Protein AF-A0A258E0E1-F1 (afdb_monomer)

Nearest PDB structures (foldseek):
  4q5k-assembly1_A  TM=9.655E-01  e=9.744E-19  Bacteroides uniformis ATCC 8492
  4q68-assembly1_A  TM=9.702E-01  e=2.714E-18  Bacteroides uniformis ATCC 8492
  2p1g-assembly2_B  TM=9.657E-01  e=3.506E-18  Bacteroides fragilis YCH46
  4h4j-assembly1_A  TM=9.663E-01  e=7.091E-18  Bacteroides uniformis ATCC 8492
  2p1g-assembly1_A  TM=9.600E-01  e=1.041E-17  Bacteroides fragilis YCH46

Solvent-accessible surface area (backbone atoms only — not comparable to full-atom values): 9225 Å² total; per-residue (Å²): 113,70,68,58,35,47,67,47,18,54,96,34,42,88,77,52,80,66,28,42,49,76,55,54,67,54,32,51,54,52,33,29,77,70,57,56,28,38,76,42,23,54,83,66,67,24,43,86,38,95,49,47,40,45,49,63,69,77,41,32,90,81,36,83,73,38,74,43,64,68,43,35,56,50,41,50,52,52,30,56,57,47,47,72,50,89,45,42,26,32,45,42,90,50,37,68,85,39,42,90,74,61,49,66,66,24,37,36,38,30,26,38,66,52,83,34,46,55,58,79,50,62,34,25,31,36,70,55,97,94,37,45,17,36,35,27,76,34,83,89,78,72,43,79,45,65,48,92,48,41,42,44,58,54,38,67,76,36,89,54,42,44,23,34,34,40,32,38,74,108

Sequence (170 aa):
MEQIGNVRYRHGKNEGYPSRLHYFSDWLSQNDAKGILKDITQEIGGVAYPNAPTFMTENPQFYPQLSDPKNVEELKKVEAELAKKSFHYIPRDKIQSLESKIQSGDMIAITTSIKNLDMVHVGFAFERNGRIHLMHASSKNKEVEISSMPLSDYLAANKSQSGIMVGRWK

Radius of gyration: 16.11 Å; Cα contacts (8 Å, |Δi|>4): 305; chains: 1; bounding box: 36×32×44 Å

Foldseek 3Di:
DQVVLQQQAQVSDPPDDLRGPPAVLSSQVRCCVVQQKNFCFVVLPFDWDQDQADVCLVCVVVPPSVVPVVSSVSVVVVSVVRNPDIDTFQFLVCCFVRQVVFDFFKKKFFAFPPPRGGGDAIATWDDDPNATWGQGQDPVVRGGDTDPDGPSVVQVVDNGGGGITIIGGD

pLDDT: mean 96.28, std 4.68, range [55.09, 98.75]

Structure (mmCIF, N/CA/C/O backbone):
data_AF-A0A258E0E1-F1
#
_entry.id   AF-A0A258E0E1-F1
#
loop_
_atom_site.group_PDB
_atom_site.id
_atom_site.type_symbol
_atom_site.label_atom_id
_atom_site.label_alt_id
_atom_site.label_comp_id
_atom_site.label_asym_id
_atom_site.label_entity_id
_atom_site.label_seq_id
_atom_site.pdbx_PDB_ins_code
_atom_site.Cartn_x
_atom_site.Cartn_y
_atom_site.Cartn_z
_atom_site.occupancy
_atom_site.B_iso_or_equiv
_atom_site.auth_seq_id
_atom_site.auth_comp_id
_atom_site.auth_asym_id
_atom_site.auth_atom_id
_atom_site.pdbx_PDB_model_num
ATOM 1 N N . MET A 1 1 ? 18.607 -12.368 9.099 1.00 55.09 1 MET A N 1
ATOM 2 C CA . MET A 1 1 ? 18.939 -11.871 7.740 1.00 55.09 1 MET A CA 1
ATOM 3 C C . MET A 1 1 ? 18.030 -12.490 6.678 1.00 55.09 1 MET A C 1
ATOM 5 O O . MET A 1 1 ? 17.448 -11.737 5.910 1.00 55.09 1 MET A O 1
ATOM 9 N N . GLU A 1 2 ? 17.832 -13.813 6.672 1.00 63.47 2 GLU A N 1
ATOM 10 C CA . GLU A 1 2 ? 17.000 -14.527 5.680 1.00 63.47 2 GLU A CA 1
ATOM 11 C C . GLU A 1 2 ? 15.540 -14.034 5.604 1.00 63.47 2 GLU A C 1
ATOM 13 O O . GLU A 1 2 ? 15.028 -13.760 4.519 1.00 63.47 2 GLU A O 1
ATOM 18 N N . GLN A 1 3 ? 14.903 -13.776 6.753 1.00 81.75 3 GLN A N 1
ATOM 19 C CA . GLN A 1 3 ? 13.525 -13.266 6.801 1.00 81.75 3 GLN A CA 1
ATOM 20 C C . GLN A 1 3 ? 13.358 -11.874 6.164 1.00 81.75 3 GLN A C 1
ATOM 22 O O . GLN A 1 3 ? 12.346 -11.612 5.519 1.00 81.75 3 GLN A O 1
ATOM 27 N N . ILE A 1 4 ? 14.366 -10.996 6.270 1.00 88.69 4 ILE A N 1
ATOM 28 C CA . ILE A 1 4 ? 14.323 -9.651 5.668 1.00 88.69 4 ILE A CA 1
ATOM 29 C C . ILE A 1 4 ? 14.351 -9.748 4.140 1.00 88.69 4 ILE A C 1
ATOM 31 O O . ILE A 1 4 ? 13.636 -9.012 3.460 1.00 88.69 4 ILE A O 1
ATOM 35 N N . GLY A 1 5 ? 15.165 -10.660 3.600 1.00 92.69 5 GLY A N 1
ATOM 36 C CA . GLY A 1 5 ? 15.198 -10.937 2.167 1.00 92.69 5 GLY A CA 1
ATOM 37 C C . GLY A 1 5 ? 13.832 -11.404 1.667 1.00 92.69 5 GLY A C 1
ATOM 38 O O . GLY A 1 5 ? 13.299 -10.846 0.705 1.00 92.69 5 GLY A O 1
ATOM 39 N N . ASN A 1 6 ? 13.228 -12.345 2.399 1.00 93.44 6 ASN A N 1
ATOM 40 C CA . ASN A 1 6 ? 11.934 -12.918 2.050 1.00 93.44 6 ASN A CA 1
ATOM 41 C C . ASN A 1 6 ? 10.811 -11.872 1.983 1.00 93.44 6 ASN A C 1
ATOM 43 O O . ASN A 1 6 ? 10.002 -11.923 1.061 1.00 93.44 6 ASN A O 1
ATOM 47 N N . VAL A 1 7 ? 10.786 -10.885 2.885 1.00 95.56 7 VAL A N 1
ATOM 48 C CA . VAL A 1 7 ? 9.738 -9.848 2.861 1.00 95.56 7 VAL A CA 1
ATOM 49 C C . VAL A 1 7 ? 10.004 -8.724 1.865 1.00 95.56 7 VAL A C 1
ATOM 51 O O . VAL A 1 7 ? 9.061 -8.131 1.350 1.00 95.56 7 VAL A O 1
ATOM 54 N N . ARG A 1 8 ? 11.272 -8.391 1.590 1.00 96.88 8 ARG A N 1
ATOM 55 C CA . ARG A 1 8 ? 11.628 -7.221 0.763 1.00 96.88 8 ARG A CA 1
ATOM 56 C C . ARG A 1 8 ? 11.690 -7.497 -0.731 1.00 96.88 8 ARG A C 1
ATOM 58 O O . ARG A 1 8 ? 11.517 -6.559 -1.510 1.00 96.88 8 ARG A O 1
ATOM 65 N N . TYR A 1 9 ? 12.005 -8.725 -1.124 1.00 96.81 9 TYR A N 1
ATOM 66 C CA . TYR A 1 9 ? 12.281 -9.049 -2.518 1.00 96.81 9 TYR A CA 1
ATOM 67 C C . TYR 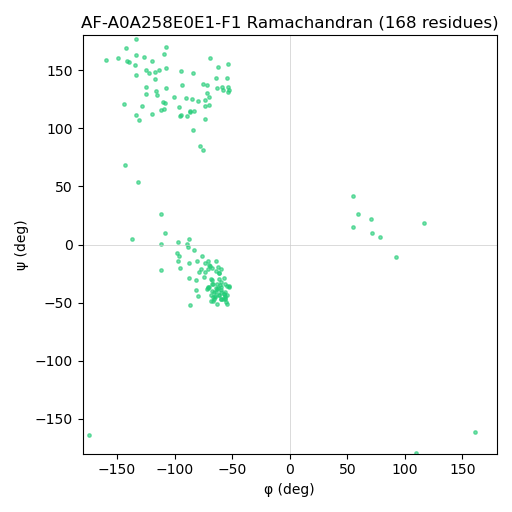A 1 9 ? 11.277 -10.050 -3.081 1.00 96.81 9 TYR A C 1
ATOM 69 O O . TYR A 1 9 ? 10.754 -10.935 -2.386 1.00 96.81 9 TYR A O 1
ATOM 77 N N . ARG A 1 10 ? 11.013 -9.924 -4.380 1.00 93.50 10 ARG A N 1
ATOM 78 C CA . ARG A 1 10 ? 10.269 -10.912 -5.150 1.00 93.50 10 ARG A CA 1
ATOM 79 C C . ARG A 1 10 ? 10.998 -12.252 -5.044 1.00 93.50 10 ARG A C 1
ATOM 81 O O . ARG A 1 10 ? 12.222 -12.306 -5.096 1.00 93.50 10 ARG A O 1
ATOM 88 N N . HIS A 1 11 ? 10.249 -13.317 -4.760 1.00 90.69 11 HIS A N 1
ATOM 89 C CA . HIS A 1 11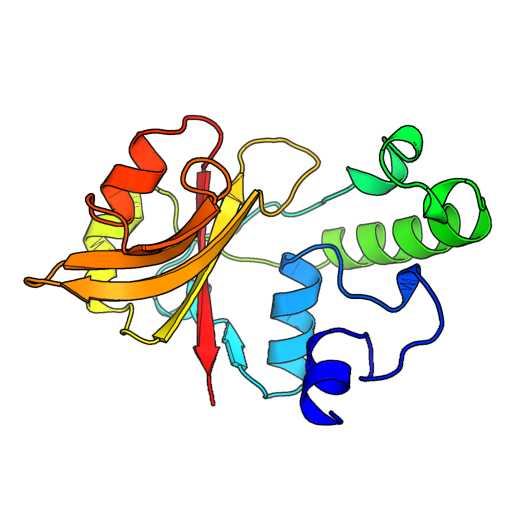 ? 10.798 -14.658 -4.494 1.00 90.69 11 HIS A CA 1
ATOM 90 C C . HIS A 1 11 ? 11.860 -14.729 -3.372 1.00 90.69 11 HIS A C 1
ATOM 92 O O . HIS A 1 11 ? 12.575 -15.720 -3.263 1.00 90.69 11 HIS A O 1
ATOM 98 N N . GLY A 1 12 ? 11.978 -13.685 -2.542 1.00 92.62 12 GLY A N 1
ATOM 99 C CA . GLY A 1 12 ? 12.953 -13.599 -1.456 1.00 92.62 12 GLY A CA 1
ATOM 100 C C . GLY A 1 12 ? 14.407 -13.402 -1.895 1.00 92.62 12 GLY A C 1
ATOM 101 O O . GLY A 1 12 ? 15.300 -13.482 -1.052 1.00 92.62 12 GLY A O 1
ATOM 102 N N . LYS A 1 13 ? 14.661 -13.124 -3.181 1.00 93.75 13 LYS A N 1
ATOM 103 C CA . LYS A 1 13 ? 16.010 -13.009 -3.750 1.00 93.75 13 LYS A CA 1
ATOM 104 C C . LYS A 1 13 ? 16.284 -11.603 -4.264 1.00 93.75 13 LYS A C 1
ATOM 106 O O . LYS A 1 13 ? 15.484 -11.031 -4.994 1.00 93.75 13 LYS A O 1
ATOM 111 N N . ASN A 1 14 ? 17.440 -11.056 -3.896 1.00 95.38 14 ASN A N 1
ATOM 112 C CA . ASN A 1 14 ? 17.907 -9.784 -4.434 1.00 95.38 14 ASN A CA 1
ATOM 113 C C . ASN A 1 14 ? 18.614 -10.017 -5.777 1.00 95.38 14 ASN A C 1
ATOM 115 O O . ASN A 1 14 ? 19.787 -10.379 -5.803 1.00 95.38 14 ASN A O 1
ATOM 119 N N . GLU A 1 15 ? 17.890 -9.796 -6.869 1.00 95.62 15 GLU A N 1
ATOM 120 C CA . GLU A 1 15 ? 18.345 -9.995 -8.255 1.00 95.62 15 GLU A CA 1
ATOM 121 C C . GLU A 1 15 ? 18.485 -8.655 -9.001 1.00 95.62 15 GLU A C 1
ATOM 123 O O . GLU A 1 15 ? 18.353 -8.573 -10.217 1.00 95.62 15 GLU A O 1
ATOM 128 N N . GLY A 1 16 ? 18.733 -7.572 -8.258 1.00 95.88 16 GLY A N 1
ATOM 129 C CA . GLY A 1 16 ? 18.842 -6.214 -8.793 1.00 95.88 16 GLY A CA 1
ATOM 130 C C . GLY A 1 16 ? 17.671 -5.320 -8.392 1.00 95.88 16 GLY A C 1
ATOM 131 O O . GLY A 1 16 ? 16.768 -5.726 -7.659 1.00 95.88 16 GLY A O 1
ATOM 132 N N . TYR A 1 17 ? 17.690 -4.065 -8.848 1.00 97.94 17 TYR A N 1
ATOM 133 C CA . TYR A 1 17 ? 16.744 -3.045 -8.387 1.00 97.94 17 TYR A CA 1
ATOM 134 C C . TYR A 1 17 ? 15.263 -3.430 -8.575 1.00 97.94 17 TYR A C 1
ATOM 136 O O . TYR A 1 17 ? 14.518 -3.289 -7.603 1.00 97.94 17 TYR A O 1
ATOM 144 N N . PRO A 1 18 ? 14.820 -3.983 -9.724 1.00 97.56 18 PRO A N 1
ATOM 145 C CA . PRO A 1 18 ? 13.416 -4.358 -9.934 1.00 97.56 18 PRO A CA 1
ATOM 146 C C . PRO A 1 18 ? 12.957 -5.574 -9.113 1.00 97.56 18 PRO A C 1
ATOM 148 O O . PRO A 1 18 ? 11.757 -5.802 -8.974 1.00 97.56 18 PRO A O 1
ATOM 151 N N . SER A 1 19 ? 13.888 -6.350 -8.536 1.00 97.31 19 SER A N 1
ATOM 152 C CA . SER A 1 19 ? 13.541 -7.479 -7.658 1.00 97.31 19 SER A CA 1
ATOM 153 C C . SER A 1 19 ? 12.982 -7.021 -6.308 1.00 97.31 19 SER A C 1
ATOM 155 O O . SER A 1 19 ? 12.295 -7.785 -5.631 1.00 97.31 19 SER A O 1
ATOM 157 N N . ARG A 1 20 ? 13.257 -5.776 -5.889 1.00 98.25 20 ARG A N 1
ATOM 158 C CA . ARG A 1 20 ? 12.692 -5.208 -4.660 1.00 98.25 20 ARG A CA 1
ATOM 159 C C . ARG A 1 20 ? 11.226 -4.836 -4.886 1.00 98.25 20 ARG A C 1
ATOM 161 O O . ARG A 1 20 ? 10.869 -4.250 -5.902 1.00 98.25 20 ARG A O 1
ATOM 168 N N . LEU A 1 21 ? 10.389 -5.131 -3.900 1.00 97.94 21 LEU A N 1
ATOM 169 C CA . LEU A 1 21 ? 8.965 -4.801 -3.908 1.00 97.94 21 LEU A CA 1
ATOM 170 C C . LEU A 1 21 ? 8.781 -3.311 -3.567 1.00 97.94 21 LEU A C 1
ATOM 172 O O . LEU A 1 21 ? 8.643 -2.960 -2.398 1.00 97.94 21 LEU A O 1
ATOM 176 N N . HIS A 1 22 ? 8.888 -2.427 -4.568 1.00 98.19 22 HIS A N 1
ATOM 177 C CA . HIS A 1 22 ? 8.840 -0.966 -4.362 1.00 98.19 22 HIS A CA 1
ATOM 178 C C . HIS A 1 22 ? 7.421 -0.422 -4.201 1.00 98.19 22 HIS A C 1
ATOM 180 O O . HIS A 1 22 ? 7.186 0.387 -3.309 1.00 98.19 22 HIS A O 1
ATOM 186 N N . TYR A 1 23 ? 6.487 -0.872 -5.041 1.00 98.19 23 TYR A N 1
ATOM 187 C CA . TYR A 1 23 ? 5.068 -0.560 -4.890 1.00 98.19 23 TYR A CA 1
ATOM 188 C C . TYR A 1 23 ? 4.505 -1.362 -3.728 1.00 98.19 23 TYR A C 1
ATOM 190 O O . TYR A 1 23 ? 4.633 -2.589 -3.687 1.00 98.19 23 TYR A O 1
ATOM 198 N N . PHE A 1 24 ? 3.906 -0.682 -2.756 1.00 97.88 24 PHE A N 1
ATOM 199 C CA . PHE A 1 24 ? 3.527 -1.348 -1.516 1.00 97.88 24 PHE A CA 1
ATOM 200 C C . PHE A 1 24 ? 2.311 -2.266 -1.704 1.00 97.88 24 PHE A C 1
ATOM 202 O O . PHE A 1 24 ? 2.181 -3.258 -0.994 1.00 97.88 24 PHE A O 1
ATOM 209 N N . SER A 1 25 ? 1.477 -2.019 -2.717 1.00 97.31 25 SER A N 1
ATOM 210 C CA . SER A 1 25 ? 0.457 -2.977 -3.162 1.00 97.31 25 SER A CA 1
ATOM 211 C C . SER A 1 25 ? 1.065 -4.292 -3.675 1.00 97.31 25 SER A C 1
ATOM 213 O O . SER A 1 25 ? 0.543 -5.369 -3.376 1.00 97.31 25 SER A O 1
ATOM 215 N N . ASP A 1 26 ? 2.208 -4.246 -4.371 1.00 97.88 26 ASP A N 1
ATOM 216 C CA . ASP A 1 26 ? 2.963 -5.454 -4.732 1.00 97.88 26 ASP A CA 1
ATOM 217 C C . ASP A 1 26 ? 3.576 -6.103 -3.494 1.00 97.88 26 ASP A C 1
ATOM 219 O O . ASP A 1 26 ? 3.488 -7.316 -3.326 1.00 97.88 26 ASP A O 1
ATOM 223 N N . TRP A 1 27 ? 4.149 -5.298 -2.592 1.00 98.25 27 TRP A N 1
ATOM 224 C CA . TRP A 1 27 ? 4.689 -5.793 -1.329 1.00 98.25 27 TRP A CA 1
ATOM 225 C C . TRP A 1 27 ? 3.634 -6.566 -0.530 1.00 98.25 27 TRP A C 1
ATOM 227 O O . TRP A 1 27 ? 3.888 -7.701 -0.127 1.00 98.25 27 TRP A O 1
ATOM 237 N N . LEU A 1 28 ? 2.441 -5.997 -0.357 1.00 97.69 28 LEU A N 1
ATOM 238 C CA . LEU A 1 28 ? 1.340 -6.617 0.375 1.00 97.69 28 LEU A CA 1
ATOM 239 C C . LEU A 1 28 ? 0.882 -7.907 -0.318 1.00 97.69 28 LEU A C 1
ATOM 241 O O . LEU A 1 28 ? 0.877 -8.966 0.304 1.00 97.69 28 LEU A O 1
ATOM 245 N N . SER A 1 29 ? 0.606 -7.844 -1.627 1.00 96.94 29 SER A N 1
ATOM 246 C CA . SER A 1 29 ? 0.147 -8.993 -2.420 1.00 96.94 29 SER A CA 1
ATOM 247 C C . SER A 1 29 ? 1.148 -10.155 -2.421 1.00 96.94 29 SER A C 1
ATOM 249 O O . SER A 1 29 ? 0.756 -11.316 -2.315 1.00 96.94 29 SER A O 1
ATOM 251 N N . GLN A 1 30 ? 2.448 -9.871 -2.527 1.00 97.25 30 GLN A N 1
ATOM 252 C CA . GLN A 1 30 ? 3.488 -10.904 -2.533 1.00 97.25 30 GLN A CA 1
ATOM 253 C C . GLN A 1 30 ? 3.677 -11.529 -1.152 1.00 97.25 30 GLN A C 1
ATOM 255 O O . GLN A 1 30 ? 3.909 -12.732 -1.059 1.00 97.25 30 GLN A O 1
ATOM 260 N N . ASN A 1 31 ? 3.600 -10.738 -0.081 1.00 97.31 31 ASN A N 1
ATOM 261 C CA . ASN A 1 31 ? 3.733 -11.263 1.276 1.00 97.31 31 ASN A CA 1
ATOM 262 C C . ASN A 1 31 ? 2.483 -12.027 1.736 1.00 97.31 31 ASN A C 1
ATOM 264 O O . ASN A 1 31 ? 2.626 -12.985 2.498 1.00 97.31 31 ASN A O 1
ATOM 268 N N . ASP A 1 32 ? 1.302 -11.687 1.214 1.00 96.81 32 ASP A N 1
ATOM 269 C CA . ASP A 1 32 ? 0.092 -12.500 1.368 1.00 96.81 32 ASP A CA 1
ATOM 270 C C . ASP A 1 32 ? 0.217 -13.847 0.640 1.00 96.81 32 ASP A C 1
ATOM 272 O O . ASP A 1 32 ? 0.073 -14.910 1.247 1.00 96.81 32 ASP A O 1
ATOM 276 N N . ALA A 1 33 ? 0.642 -13.830 -0.629 1.00 95.50 33 ALA A N 1
ATOM 277 C CA . ALA A 1 33 ? 0.868 -15.050 -1.409 1.00 95.50 33 ALA A CA 1
ATOM 278 C C . ALA A 1 33 ? 1.930 -15.981 -0.791 1.00 95.50 33 ALA A C 1
ATOM 280 O O . ALA A 1 33 ? 1.825 -17.202 -0.892 1.00 95.50 33 ALA A O 1
ATOM 281 N N . LYS A 1 34 ? 2.945 -15.418 -0.122 1.00 94.88 34 LYS A N 1
ATOM 282 C CA . LYS A 1 34 ? 3.957 -16.175 0.638 1.00 94.88 34 LYS A CA 1
ATOM 283 C C . LYS A 1 34 ? 3.446 -16.695 1.986 1.00 94.88 34 LYS A C 1
ATOM 285 O O . LYS A 1 34 ? 4.152 -17.457 2.638 1.00 94.88 34 LYS A O 1
ATOM 290 N N . GLY A 1 35 ? 2.267 -16.265 2.432 1.00 95.31 35 GLY A N 1
ATOM 291 C CA . GLY A 1 35 ? 1.701 -16.615 3.731 1.00 95.31 35 GLY A CA 1
ATOM 292 C C . GLY A 1 35 ? 2.410 -15.975 4.926 1.00 95.31 35 GLY A C 1
ATOM 293 O O . GLY A 1 35 ? 2.303 -16.502 6.025 1.00 95.31 35 GLY A O 1
ATOM 294 N N . ILE A 1 36 ? 3.125 -14.866 4.730 1.00 95.62 36 ILE A N 1
ATOM 295 C CA . ILE A 1 36 ? 3.821 -14.143 5.810 1.00 95.62 36 ILE A CA 1
ATOM 296 C C . ILE A 1 36 ? 2.847 -13.232 6.564 1.00 95.62 36 ILE A C 1
ATOM 298 O O . ILE A 1 36 ? 2.898 -13.094 7.784 1.00 95.62 36 ILE A O 1
ATOM 302 N N . LEU A 1 37 ? 1.948 -12.606 5.817 1.00 96.31 37 LEU A N 1
ATOM 303 C CA . LEU A 1 37 ? 0.820 -11.847 6.333 1.00 96.31 37 LEU A CA 1
ATOM 304 C C . LEU A 1 37 ? -0.430 -12.256 5.557 1.00 96.31 37 LEU A C 1
ATOM 306 O O . LEU A 1 37 ? -0.356 -13.075 4.645 1.00 96.31 37 LEU A O 1
ATOM 310 N N . LYS A 1 38 ? -1.578 -11.714 5.934 1.00 98.25 38 LYS A N 1
ATOM 311 C CA . LYS A 1 38 ? -2.836 -11.818 5.205 1.00 98.25 38 LYS A CA 1
ATOM 312 C C . LYS A 1 38 ? -3.365 -10.416 4.941 1.00 98.25 38 LYS A C 1
ATOM 314 O O . LYS A 1 38 ? -3.452 -9.632 5.886 1.00 98.25 38 LYS A O 1
ATOM 319 N N . ASP A 1 39 ? -3.728 -10.103 3.702 1.00 98.31 39 ASP A N 1
ATOM 320 C CA . ASP A 1 39 ? -4.500 -8.892 3.419 1.00 98.31 39 ASP A CA 1
ATOM 321 C C . ASP A 1 39 ? -5.942 -9.112 3.902 1.00 98.31 39 ASP A C 1
ATOM 323 O O . ASP A 1 39 ? -6.693 -9.905 3.335 1.00 98.31 39 ASP A O 1
ATOM 327 N N . ILE A 1 40 ? -6.322 -8.444 4.992 1.00 98.50 40 ILE A N 1
ATOM 328 C CA . ILE A 1 40 ? -7.663 -8.564 5.582 1.00 98.50 40 ILE A CA 1
ATOM 329 C C . ILE A 1 40 ? -8.594 -7.439 5.130 1.00 98.50 40 ILE A C 1
ATOM 331 O O . ILE A 1 40 ? -9.734 -7.369 5.584 1.00 98.50 40 ILE A O 1
ATOM 335 N N . THR A 1 41 ? -8.129 -6.544 4.255 1.00 98.56 41 THR A N 1
ATOM 336 C CA . THR A 1 41 ? -8.817 -5.290 3.924 1.00 98.56 41 THR A CA 1
ATOM 337 C C . THR A 1 41 ? -10.235 -5.535 3.423 1.00 98.56 41 THR A C 1
ATOM 339 O O . THR A 1 41 ? -11.179 -4.894 3.885 1.00 98.56 41 THR A O 1
ATOM 342 N N . GLN A 1 42 ? -10.406 -6.501 2.517 1.00 98.25 42 GLN A N 1
ATOM 343 C CA . GLN A 1 42 ? -11.723 -6.890 2.013 1.00 98.25 42 GLN A CA 1
ATOM 344 C C . GLN A 1 42 ? -12.597 -7.491 3.124 1.00 98.25 42 GLN A C 1
ATOM 346 O O . GLN A 1 42 ? -13.757 -7.110 3.273 1.00 98.25 42 GLN A O 1
ATOM 351 N N . GLU A 1 43 ? -12.032 -8.384 3.939 1.00 98.25 43 GLU A N 1
ATOM 352 C CA . GLU A 1 43 ? -12.742 -9.114 5.001 1.00 98.25 43 GLU A CA 1
ATOM 353 C C . GLU A 1 43 ? -13.333 -8.175 6.053 1.00 98.25 43 GLU A C 1
ATOM 355 O O . GLU A 1 43 ? -14.424 -8.412 6.577 1.00 98.25 43 GLU A O 1
ATOM 360 N N . ILE A 1 44 ? -12.638 -7.075 6.345 1.00 98.19 44 ILE A N 1
ATOM 361 C CA . ILE A 1 44 ? -13.081 -6.122 7.362 1.00 98.19 44 ILE A CA 1
ATOM 362 C C . ILE A 1 44 ? -14.021 -5.037 6.818 1.00 98.19 44 ILE A C 1
ATOM 364 O O . ILE A 1 44 ? -14.581 -4.283 7.614 1.00 98.19 44 ILE A O 1
ATOM 368 N N . GLY A 1 45 ? -14.310 -5.020 5.513 1.00 98.06 45 GLY A N 1
ATOM 369 C CA . GLY A 1 45 ? -15.300 -4.124 4.897 1.00 98.06 45 GLY A CA 1
ATOM 370 C C . GLY A 1 45 ? -14.730 -3.125 3.888 1.00 98.06 45 GLY A C 1
ATOM 371 O O . GLY A 1 45 ? -15.377 -2.116 3.597 1.00 98.06 45 GLY A O 1
ATOM 372 N N . GLY A 1 46 ? -13.525 -3.379 3.375 1.00 98.31 46 GLY A N 1
ATOM 373 C CA . GLY A 1 46 ? -12.940 -2.619 2.278 1.00 98.31 46 GLY A CA 1
ATOM 374 C C . GLY A 1 46 ? -13.759 -2.722 0.990 1.00 98.31 46 GLY A C 1
ATOM 375 O O . GLY A 1 46 ? -14.460 -3.701 0.738 1.00 98.31 46 GLY A O 1
ATOM 376 N N . VAL A 1 47 ? -13.658 -1.690 0.159 1.00 98.50 47 VAL A N 1
ATOM 377 C CA . VAL A 1 47 ? -14.278 -1.610 -1.171 1.00 98.50 47 VAL A CA 1
ATOM 378 C C . VAL A 1 47 ? -13.203 -1.704 -2.248 1.00 98.50 47 VAL A C 1
ATOM 380 O O . VAL A 1 47 ? -12.025 -1.525 -1.950 1.00 98.50 47 VAL A O 1
ATOM 383 N N . ALA A 1 48 ? -13.595 -1.974 -3.493 1.00 97.94 48 ALA A N 1
ATOM 384 C CA . ALA A 1 48 ? -12.659 -2.051 -4.612 1.00 97.94 48 ALA A CA 1
ATOM 385 C C . ALA A 1 48 ? -11.780 -0.788 -4.711 1.00 97.94 48 ALA A C 1
ATOM 387 O O . ALA A 1 48 ? -12.278 0.338 -4.641 1.00 97.94 48 ALA A O 1
ATOM 388 N N . TYR A 1 49 ? -10.476 -0.992 -4.883 1.00 96.50 49 TYR A N 1
ATOM 389 C CA . TYR A 1 49 ? -9.479 0.056 -5.060 1.00 96.50 49 TYR A CA 1
ATOM 390 C C . TYR A 1 49 ? -8.933 0.004 -6.496 1.00 96.50 49 TYR A C 1
ATOM 392 O O . TYR A 1 49 ? -8.324 -1.005 -6.865 1.00 96.50 49 TYR A O 1
ATOM 400 N N . PRO A 1 50 ? -9.146 1.046 -7.324 1.00 92.06 50 PRO A N 1
ATOM 401 C CA . PRO A 1 50 ? -8.649 1.086 -8.697 1.00 92.06 50 PRO A CA 1
ATOM 402 C C . PRO A 1 50 ? -7.138 1.358 -8.705 1.00 92.06 50 PRO A C 1
ATOM 404 O O . PRO A 1 50 ? -6.692 2.491 -8.868 1.00 92.06 50 PRO A O 1
ATOM 407 N N . ASN A 1 51 ? -6.353 0.305 -8.487 1.00 94.69 51 ASN A N 1
ATOM 408 C CA . ASN A 1 51 ? -4.907 0.385 -8.340 1.00 94.69 51 ASN A CA 1
ATOM 409 C C . ASN A 1 51 ? -4.188 0.109 -9.665 1.00 94.69 51 ASN A C 1
ATOM 411 O O . ASN A 1 51 ? -4.166 -1.026 -10.135 1.00 94.69 51 ASN A O 1
ATOM 415 N N . ALA A 1 52 ? -3.564 1.131 -10.242 1.00 96.75 52 ALA A N 1
ATOM 416 C CA . ALA A 1 52 ? -2.730 1.005 -11.436 1.00 96.75 52 ALA A CA 1
ATOM 417 C C . ALA A 1 52 ? -1.524 1.956 -11.332 1.00 96.75 52 ALA A C 1
ATOM 419 O O . ALA A 1 52 ? -1.481 2.973 -12.026 1.00 96.75 52 ALA A O 1
ATOM 420 N N . PRO A 1 53 ? -0.583 1.696 -10.407 1.00 97.88 53 PRO A N 1
ATOM 421 C CA . PRO A 1 53 ? 0.520 2.611 -10.175 1.00 97.88 53 PRO A CA 1
ATOM 422 C C . PRO A 1 53 ? 1.519 2.574 -11.338 1.00 97.88 53 PRO A C 1
ATOM 424 O O . PRO A 1 53 ? 1.869 1.502 -11.825 1.00 97.88 53 PRO A O 1
ATOM 427 N N . THR A 1 54 ? 1.989 3.750 -11.752 1.00 98.38 54 THR A N 1
ATOM 428 C CA . THR A 1 54 ? 2.982 3.958 -12.827 1.00 98.38 54 THR A CA 1
ATOM 429 C C . THR A 1 54 ? 4.043 5.005 -12.456 1.00 98.38 54 THR A C 1
ATOM 431 O O . THR A 1 54 ? 4.892 5.371 -13.269 1.00 98.38 54 THR A O 1
ATOM 434 N N . PHE A 1 55 ? 4.014 5.517 -11.217 1.00 98.31 55 PHE A N 1
ATOM 435 C CA . PHE A 1 55 ? 4.801 6.675 -10.786 1.00 98.31 55 PHE A CA 1
ATOM 436 C C . PHE A 1 55 ? 6.305 6.536 -11.051 1.00 98.31 55 PHE A C 1
ATOM 438 O O . PHE A 1 55 ? 6.928 7.490 -11.512 1.00 98.31 55 PHE A O 1
ATOM 445 N N . MET A 1 56 ? 6.902 5.376 -10.769 1.00 98.38 56 MET A N 1
ATOM 446 C CA . MET A 1 56 ? 8.343 5.168 -10.919 1.00 98.38 56 MET A CA 1
ATOM 447 C C . MET A 1 56 ? 8.789 5.249 -12.379 1.00 98.38 56 MET A C 1
ATOM 449 O O . MET A 1 56 ? 9.776 5.924 -12.667 1.00 98.38 56 MET A O 1
ATOM 453 N N . THR A 1 57 ? 8.083 4.586 -13.300 1.00 98.25 57 THR A N 1
ATOM 454 C CA . THR A 1 57 ? 8.481 4.572 -14.718 1.00 98.25 57 THR A CA 1
ATOM 455 C C . THR A 1 57 ? 8.091 5.847 -15.460 1.00 98.25 57 THR A C 1
ATOM 457 O O . THR A 1 57 ? 8.748 6.193 -16.441 1.00 98.25 57 THR A O 1
ATOM 460 N N . GLU A 1 58 ? 7.084 6.579 -14.975 1.00 98.19 58 GLU A N 1
ATOM 461 C CA . GLU A 1 58 ? 6.749 7.929 -15.444 1.00 98.19 58 GLU A CA 1
ATOM 462 C C . GLU A 1 58 ? 7.696 9.004 -14.892 1.00 98.19 58 GLU A C 1
ATOM 464 O O . GLU A 1 58 ? 7.801 10.083 -15.473 1.00 98.19 58 GLU A O 1
ATOM 469 N N . ASN A 1 59 ? 8.397 8.725 -13.787 1.00 97.69 59 ASN A N 1
ATOM 470 C CA . ASN A 1 59 ? 9.292 9.676 -13.127 1.00 97.69 59 ASN A CA 1
ATOM 471 C C . ASN A 1 59 ? 10.680 9.083 -12.800 1.00 97.69 59 ASN A C 1
ATOM 473 O O . ASN A 1 59 ? 11.131 9.168 -11.649 1.00 97.69 59 ASN A O 1
ATOM 477 N N . PRO A 1 60 ? 11.405 8.507 -13.780 1.00 97.56 60 PRO A N 1
ATOM 478 C CA . PRO A 1 60 ? 12.680 7.833 -13.535 1.00 97.56 60 PRO A CA 1
ATOM 479 C C . PRO A 1 60 ? 13.755 8.766 -12.959 1.00 97.56 60 PRO A C 1
ATOM 481 O O . PRO A 1 60 ? 14.637 8.314 -12.233 1.00 97.56 60 PRO A O 1
ATOM 484 N N . GLN A 1 61 ? 13.656 10.078 -13.198 1.00 97.88 61 GLN A N 1
ATOM 485 C CA . GLN A 1 61 ? 14.579 11.090 -12.680 1.00 97.88 61 GLN A CA 1
ATOM 486 C C . GLN A 1 61 ? 14.647 11.151 -11.145 1.00 97.88 61 GLN A C 1
ATOM 488 O O . GLN A 1 61 ? 15.633 11.646 -10.604 1.00 97.88 61 GLN A O 1
ATOM 493 N N . PHE A 1 62 ? 13.627 10.659 -10.432 1.00 97.31 62 PHE A N 1
ATOM 494 C CA . PHE A 1 62 ? 13.632 10.620 -8.964 1.00 97.31 62 PHE A CA 1
ATOM 495 C C . PHE A 1 62 ? 14.368 9.402 -8.390 1.00 97.31 62 PHE A C 1
ATOM 497 O O . PHE A 1 62 ? 14.546 9.307 -7.175 1.00 97.31 62 PHE A O 1
ATOM 504 N N . TYR A 1 63 ? 14.820 8.479 -9.242 1.00 97.75 63 TYR A N 1
ATOM 505 C CA . TYR A 1 63 ? 15.382 7.199 -8.831 1.00 97.75 63 TYR A CA 1
ATOM 506 C C . TYR A 1 63 ? 16.716 6.956 -9.548 1.00 97.75 63 TYR A C 1
ATOM 508 O O . TYR A 1 63 ? 16.720 6.604 -10.726 1.00 97.75 63 TYR A O 1
ATOM 516 N N . PRO A 1 64 ? 17.868 7.064 -8.857 1.00 97.88 64 PRO A N 1
ATOM 517 C CA . PRO A 1 64 ? 19.180 6.886 -9.486 1.00 97.88 64 PRO A CA 1
ATOM 518 C C . PRO A 1 64 ? 19.323 5.572 -10.266 1.00 97.88 64 PRO A C 1
ATOM 520 O O . PRO A 1 64 ? 19.928 5.540 -11.334 1.00 97.88 64 PRO A O 1
ATOM 523 N N . GLN A 1 65 ? 18.724 4.486 -9.770 1.00 98.12 65 GLN A N 1
ATOM 524 C CA . GLN A 1 65 ? 18.762 3.166 -10.403 1.00 98.12 65 GLN A CA 1
ATOM 525 C C . GLN A 1 65 ? 17.942 3.083 -11.698 1.00 98.12 65 GLN A C 1
ATOM 527 O O . GLN A 1 65 ? 18.167 2.174 -12.491 1.00 98.12 65 GLN A O 1
ATOM 532 N N . LEU A 1 66 ? 17.019 4.018 -11.935 1.00 98.25 66 LEU A N 1
ATOM 533 C CA . LEU A 1 66 ? 16.230 4.098 -13.169 1.00 98.25 66 LEU A CA 1
ATOM 534 C C . LEU A 1 66 ? 16.915 4.911 -14.270 1.00 98.25 66 LEU A C 1
ATOM 536 O O . LEU A 1 66 ? 16.351 5.075 -15.347 1.00 98.25 66 LEU A O 1
ATOM 540 N N . SER A 1 67 ? 18.153 5.360 -14.034 1.00 97.31 67 SER A N 1
ATOM 541 C CA . SER A 1 67 ? 19.044 5.795 -15.115 1.00 97.31 67 SER A CA 1
ATOM 542 C C . SER A 1 67 ? 19.419 4.650 -16.064 1.00 97.31 67 SER A C 1
ATOM 544 O O . SER A 1 67 ? 19.754 4.913 -17.216 1.00 97.31 67 SER A O 1
ATOM 546 N N . ASP A 1 68 ? 19.326 3.392 -15.611 1.00 97.75 68 ASP A N 1
ATOM 547 C CA . ASP A 1 68 ? 19.418 2.205 -16.464 1.00 97.75 68 ASP A CA 1
ATOM 548 C C . ASP A 1 68 ? 18.050 1.906 -17.115 1.00 97.75 68 ASP A C 1
ATOM 550 O O . ASP A 1 68 ? 17.106 1.532 -16.402 1.00 97.75 68 ASP A O 1
ATOM 554 N N . PRO A 1 69 ? 17.924 2.004 -18.455 1.00 97.06 69 PRO A N 1
ATOM 555 C CA . PRO A 1 69 ? 16.674 1.729 -19.163 1.00 97.06 69 PRO A CA 1
ATOM 556 C C . PRO A 1 69 ? 16.115 0.324 -18.913 1.00 97.06 69 PRO A C 1
ATOM 558 O O . PRO A 1 69 ? 14.897 0.153 -18.900 1.00 97.06 69 PRO A O 1
ATOM 561 N N . LYS A 1 70 ? 16.969 -0.673 -18.638 1.00 97.94 70 LYS A N 1
ATOM 562 C CA . LYS A 1 70 ? 16.514 -2.040 -18.333 1.00 97.94 70 LYS A CA 1
ATOM 563 C C . LYS A 1 70 ? 15.680 -2.087 -17.057 1.00 97.94 70 LYS A C 1
ATOM 565 O O . LYS A 1 70 ? 14.674 -2.788 -17.001 1.00 97.94 70 LYS A O 1
ATOM 570 N N . ASN A 1 71 ? 16.050 -1.304 -16.040 1.00 98.44 71 ASN A N 1
ATOM 571 C CA . ASN A 1 71 ? 15.277 -1.238 -14.800 1.00 98.44 71 ASN A CA 1
ATOM 572 C C . ASN A 1 71 ? 13.905 -0.589 -15.026 1.00 98.44 71 ASN A C 1
ATOM 574 O O . ASN A 1 71 ? 12.930 -0.997 -14.396 1.00 98.44 71 ASN A O 1
ATOM 578 N N . VAL A 1 72 ? 13.817 0.384 -15.939 1.00 98.44 72 VAL A N 1
ATOM 579 C CA . VAL A 1 72 ? 12.541 0.998 -16.336 1.00 98.44 72 VAL A CA 1
ATOM 580 C C . VAL A 1 72 ? 11.656 -0.019 -17.057 1.00 98.44 72 VAL A C 1
ATOM 582 O O . VAL A 1 72 ? 10.475 -0.132 -16.739 1.00 98.44 72 VAL A O 1
ATOM 585 N N . GLU A 1 73 ? 12.209 -0.789 -17.995 1.00 98.38 73 GLU A N 1
ATOM 586 C CA . GLU A 1 73 ? 11.471 -1.832 -18.720 1.00 98.38 73 GLU A CA 1
ATOM 587 C C . GLU A 1 73 ? 10.931 -2.925 -17.789 1.00 98.38 73 GLU A C 1
ATOM 589 O O . GLU A 1 73 ? 9.768 -3.313 -17.906 1.00 98.38 73 GLU A O 1
ATOM 594 N N . GLU A 1 74 ? 11.736 -3.390 -16.831 1.00 98.38 74 GLU A N 1
ATOM 595 C CA . GLU A 1 74 ? 11.293 -4.380 -15.846 1.00 98.38 74 GLU A CA 1
ATOM 596 C C . GLU A 1 74 ? 10.211 -3.823 -14.911 1.00 98.38 74 GLU A C 1
ATOM 598 O O . GLU A 1 74 ? 9.218 -4.503 -14.645 1.00 98.38 74 GLU A O 1
ATOM 603 N N . LEU A 1 75 ? 10.331 -2.571 -14.454 1.00 98.38 75 LEU A N 1
ATOM 604 C CA . LEU A 1 75 ? 9.281 -1.957 -13.637 1.00 98.38 75 LEU A CA 1
ATOM 605 C C . LEU A 1 75 ? 7.981 -1.738 -14.411 1.00 98.38 75 LEU A C 1
ATOM 607 O O . LEU A 1 75 ? 6.920 -1.952 -13.834 1.00 98.38 75 LEU A O 1
ATOM 611 N N . LYS A 1 76 ? 8.026 -1.427 -15.713 1.00 98.50 76 LYS A N 1
ATOM 612 C CA . LYS A 1 76 ? 6.806 -1.341 -16.539 1.00 98.50 76 LYS A CA 1
ATOM 613 C C . LYS A 1 76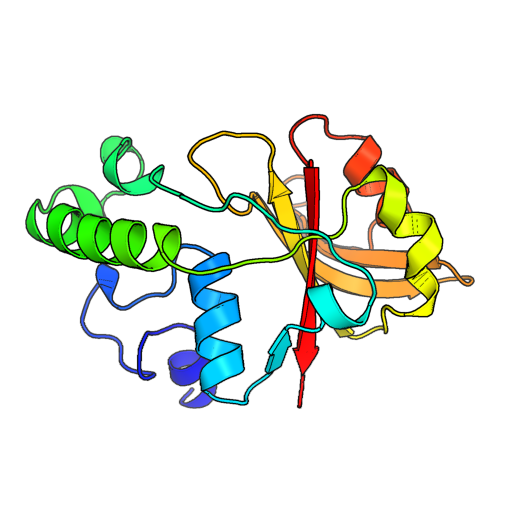 ? 6.041 -2.662 -16.569 1.00 98.50 76 LYS A C 1
ATOM 615 O O . LYS A 1 76 ? 4.812 -2.660 -16.556 1.00 98.50 76 LYS A O 1
ATOM 620 N N . LYS A 1 77 ? 6.748 -3.800 -16.581 1.00 98.31 77 LYS A N 1
ATOM 621 C CA . LYS A 1 77 ? 6.114 -5.125 -16.471 1.00 98.31 77 LYS A CA 1
ATOM 622 C C . LYS A 1 77 ? 5.443 -5.291 -15.109 1.00 98.31 77 LYS A C 1
ATOM 624 O O . LYS A 1 77 ? 4.303 -5.735 -15.052 1.00 98.31 77 LYS A O 1
ATOM 629 N N . VAL A 1 78 ? 6.117 -4.895 -14.026 1.00 97.94 78 VAL A N 1
ATOM 630 C CA . VAL A 1 78 ? 5.549 -4.942 -12.666 1.00 97.94 78 VAL A CA 1
ATOM 631 C C . VAL A 1 78 ? 4.283 -4.087 -12.564 1.00 97.94 78 VAL A C 1
ATOM 633 O O . VAL A 1 78 ? 3.267 -4.563 -12.066 1.00 97.94 78 VAL A O 1
ATOM 636 N N . GLU A 1 79 ? 4.316 -2.859 -13.071 1.00 98.50 79 GLU A N 1
ATOM 637 C CA . GLU A 1 79 ? 3.175 -1.934 -13.084 1.00 98.50 79 GLU A CA 1
ATOM 638 C C . GLU A 1 79 ? 1.996 -2.495 -13.891 1.00 98.50 79 GLU A C 1
ATOM 640 O O . GLU A 1 79 ? 0.856 -2.483 -13.423 1.00 98.50 79 GLU A O 1
ATOM 645 N N . ALA A 1 80 ? 2.268 -3.082 -15.062 1.00 98.19 80 ALA A N 1
ATOM 646 C CA . ALA A 1 80 ? 1.250 -3.729 -15.886 1.00 98.19 80 ALA A CA 1
ATOM 647 C C . ALA A 1 80 ? 0.615 -4.952 -15.201 1.00 98.19 80 ALA A C 1
ATOM 649 O O . ALA A 1 80 ? -0.587 -5.177 -15.342 1.00 98.19 80 ALA A O 1
ATOM 650 N N . GLU A 1 81 ? 1.391 -5.741 -14.451 1.00 96.94 81 GLU A N 1
ATOM 651 C CA . GLU A 1 81 ? 0.855 -6.858 -13.667 1.00 96.94 81 GLU A CA 1
ATOM 652 C C . GLU A 1 81 ? 0.036 -6.379 -12.463 1.00 96.94 81 GLU A C 1
ATOM 654 O O . GLU A 1 81 ? -0.996 -6.974 -12.150 1.00 96.94 81 GLU A O 1
ATOM 659 N N . LEU A 1 82 ? 0.436 -5.286 -11.806 1.00 97.00 82 LEU A N 1
ATOM 660 C CA . LEU A 1 82 ? -0.351 -4.686 -10.724 1.00 97.00 82 LEU A CA 1
ATOM 661 C C . LEU A 1 82 ? -1.697 -4.161 -11.217 1.00 97.00 82 LEU A C 1
ATOM 663 O O . LEU A 1 82 ? -2.705 -4.415 -10.563 1.00 97.00 82 LEU A O 1
ATOM 667 N N . ALA A 1 83 ? -1.732 -3.522 -12.388 1.00 96.62 83 ALA A N 1
ATOM 668 C CA . ALA A 1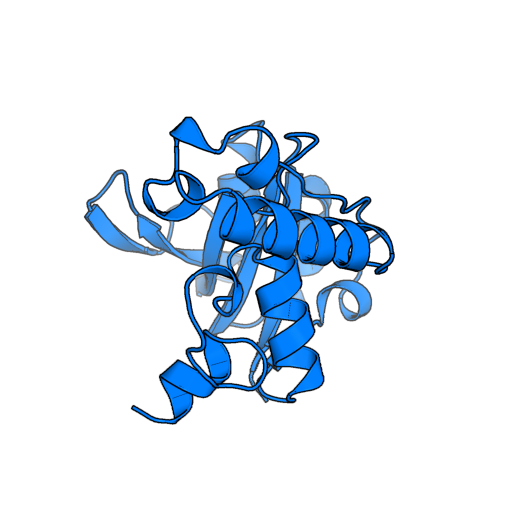 83 ? -2.960 -2.997 -12.983 1.00 96.62 83 ALA A CA 1
ATOM 669 C C . ALA A 1 83 ? -4.008 -4.081 -13.314 1.00 96.62 83 ALA A C 1
ATOM 67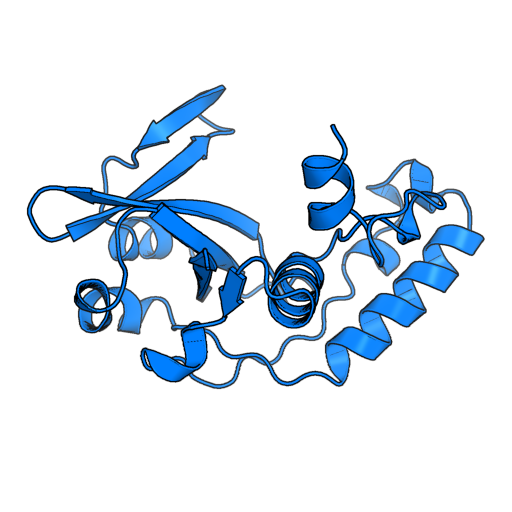1 O O . ALA A 1 83 ? -5.186 -3.772 -13.482 1.00 96.62 83 ALA A O 1
ATOM 672 N N . LYS A 1 84 ? -3.601 -5.356 -13.409 1.00 96.62 84 LYS A N 1
ATOM 673 C CA . LYS A 1 84 ? -4.505 -6.499 -13.637 1.00 96.62 84 LYS A CA 1
ATOM 674 C C . LYS A 1 84 ? -5.079 -7.080 -12.343 1.00 96.62 84 LYS A C 1
ATOM 676 O O . LYS A 1 84 ? -6.024 -7.866 -12.395 1.00 96.62 84 LYS A O 1
ATOM 681 N N . LYS A 1 85 ? -4.494 -6.758 -11.187 1.00 95.88 85 LYS A N 1
ATOM 682 C CA . LYS A 1 85 ? -4.912 -7.309 -9.895 1.00 95.88 85 LYS A CA 1
ATOM 683 C C . LYS A 1 85 ? -6.086 -6.524 -9.322 1.00 95.88 85 LYS A C 1
ATOM 685 O O . LYS A 1 85 ? -6.197 -5.313 -9.480 1.00 95.88 85 LYS A O 1
ATOM 690 N N . SER A 1 86 ? -6.946 -7.233 -8.599 1.00 96.00 86 SER A N 1
ATOM 691 C CA . SER A 1 86 ? -8.011 -6.616 -7.811 1.00 96.00 86 SER A CA 1
ATOM 692 C C . SER A 1 86 ? -7.502 -6.313 -6.410 1.00 96.00 86 SER A C 1
ATOM 694 O O . SER A 1 86 ? -7.017 -7.208 -5.721 1.00 96.00 86 SER A O 1
ATOM 696 N N . PHE A 1 87 ? -7.642 -5.061 -5.989 1.00 97.44 87 PHE A N 1
ATOM 697 C CA . PHE A 1 87 ? -7.301 -4.615 -4.645 1.00 97.44 87 PHE A CA 1
ATOM 698 C C . PHE A 1 87 ? -8.532 -4.049 -3.951 1.00 97.44 87 PHE A C 1
ATOM 700 O O . PHE A 1 87 ? -9.483 -3.610 -4.601 1.00 97.44 87 PHE A O 1
ATOM 707 N N . HIS A 1 88 ? -8.491 -4.030 -2.623 1.00 98.44 88 HIS A N 1
ATOM 708 C CA . HIS A 1 88 ? -9.502 -3.387 -1.798 1.00 98.44 88 HIS A CA 1
ATOM 709 C C . HIS A 1 88 ? -8.836 -2.380 -0.873 1.00 98.44 88 HIS A C 1
ATOM 711 O O . HIS A 1 88 ? -7.694 -2.566 -0.476 1.00 98.44 88 HIS A O 1
ATOM 717 N N . TYR A 1 89 ? -9.556 -1.328 -0.517 1.00 98.56 89 TYR A N 1
ATOM 718 C CA . TYR A 1 89 ? -9.131 -0.359 0.484 1.00 98.56 89 TYR A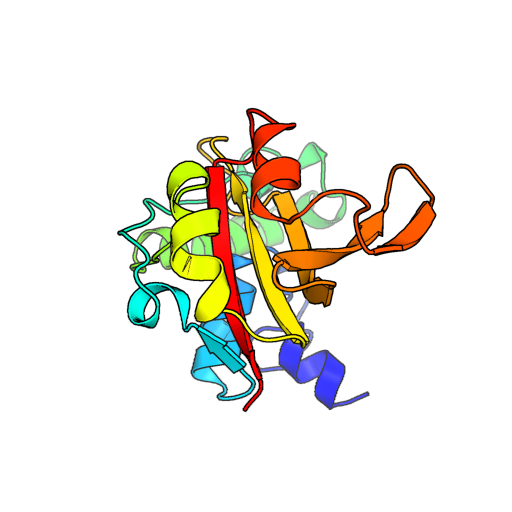 CA 1
ATOM 719 C C . TYR A 1 89 ? -10.313 0.035 1.361 1.00 98.56 89 TYR A C 1
ATOM 721 O O . TYR A 1 89 ? -11.473 -0.097 0.966 1.00 98.56 89 TYR A O 1
ATOM 729 N N . ILE A 1 90 ? -10.031 0.521 2.562 1.00 98.62 90 ILE A N 1
ATOM 730 C CA . ILE A 1 90 ? -11.016 1.158 3.427 1.00 98.62 90 ILE A CA 1
ATOM 731 C C . ILE A 1 90 ? -10.922 2.662 3.178 1.00 98.62 90 ILE A C 1
ATOM 733 O O . ILE A 1 90 ? -9.913 3.264 3.555 1.00 98.62 90 ILE A O 1
ATOM 737 N N . PRO A 1 91 ? -11.944 3.283 2.562 1.00 97.88 91 PRO A N 1
ATOM 738 C CA . PRO A 1 91 ? -12.006 4.726 2.390 1.00 97.88 91 PRO A CA 1
ATOM 739 C C . PRO A 1 91 ? -11.849 5.445 3.729 1.00 97.88 91 PRO A C 1
ATOM 741 O O . PRO A 1 91 ? -12.352 4.974 4.752 1.00 97.88 91 PRO A O 1
ATOM 744 N N . ARG A 1 92 ? -11.159 6.589 3.732 1.00 96.50 92 ARG A N 1
ATOM 745 C CA . ARG A 1 92 ? -10.826 7.327 4.964 1.00 96.50 92 ARG A CA 1
ATOM 746 C C . ARG A 1 92 ? -12.036 7.623 5.860 1.00 96.50 92 ARG A C 1
ATOM 748 O O . ARG A 1 92 ? -11.926 7.564 7.078 1.00 96.50 92 ARG A O 1
ATOM 755 N N . ASP A 1 93 ? -13.190 7.891 5.258 1.00 96.31 93 ASP A N 1
ATOM 756 C CA . ASP A 1 93 ? -14.462 8.189 5.920 1.00 96.31 93 ASP A CA 1
ATOM 757 C C . ASP A 1 93 ? -15.117 6.953 6.554 1.00 96.31 93 ASP A C 1
ATOM 759 O O . ASP A 1 93 ? -15.975 7.087 7.421 1.00 96.31 93 ASP A O 1
ATOM 763 N N . LYS A 1 94 ? -14.682 5.743 6.183 1.00 97.81 94 LYS A N 1
ATOM 764 C CA . LYS A 1 94 ? -15.156 4.481 6.766 1.00 97.81 94 LYS A CA 1
ATOM 765 C C . LYS A 1 94 ? -14.250 3.933 7.864 1.00 97.81 94 LYS A C 1
ATOM 767 O O . LYS A 1 94 ? -14.701 3.061 8.606 1.00 97.81 94 LYS A O 1
ATOM 772 N N . ILE A 1 95 ? -13.018 4.438 8.004 1.00 97.62 95 ILE A N 1
ATOM 773 C CA . ILE A 1 95 ? -12.020 3.897 8.946 1.00 97.62 95 ILE A CA 1
ATOM 774 C C . ILE A 1 95 ? -12.583 3.848 10.360 1.00 97.62 95 ILE A C 1
ATOM 776 O O . ILE A 1 95 ? -12.592 2.779 10.957 1.00 97.62 95 ILE A O 1
ATOM 780 N N . GLN A 1 96 ? -13.133 4.961 10.857 1.00 97.06 96 GLN A N 1
ATOM 781 C CA . GLN A 1 96 ? -13.644 5.044 12.227 1.00 97.06 96 GLN A CA 1
ATOM 782 C C . GLN A 1 96 ? -14.700 3.970 12.529 1.00 97.06 96 GLN A C 1
ATOM 784 O O . GLN A 1 96 ? -14.670 3.353 13.589 1.00 97.06 96 GLN A O 1
ATOM 789 N N . SER A 1 97 ? -15.603 3.698 11.582 1.00 97.19 97 SER A N 1
ATOM 790 C CA . SER A 1 97 ? -16.650 2.677 11.745 1.00 97.19 97 SER A CA 1
ATOM 791 C C . SER A 1 97 ? -16.121 1.236 11.759 1.00 97.19 97 SER A C 1
ATOM 793 O O . SER A 1 97 ? -16.813 0.330 12.220 1.00 97.19 97 SER A O 1
ATOM 795 N N . LEU A 1 98 ? -14.901 1.020 11.259 1.00 97.44 98 LEU A N 1
ATOM 796 C CA . LEU A 1 98 ? -14.258 -0.288 11.125 1.00 97.44 98 LEU A CA 1
ATOM 797 C C . LEU A 1 98 ? -13.058 -0.470 12.068 1.00 97.44 98 LEU A C 1
ATOM 799 O O . LEU A 1 98 ? -12.453 -1.540 12.058 1.00 97.44 98 LEU A O 1
ATOM 803 N N . GLU A 1 99 ? -12.732 0.527 12.901 1.00 95.31 99 GLU A N 1
ATOM 804 C CA . GLU A 1 99 ? -11.588 0.495 13.828 1.00 95.31 99 GLU A CA 1
ATOM 805 C C . GLU A 1 99 ? -11.616 -0.739 14.742 1.00 95.31 99 GLU A C 1
ATOM 807 O O . GLU A 1 99 ? -10.575 -1.338 14.982 1.00 95.31 99 GLU A O 1
ATOM 812 N N . SER A 1 100 ? -12.800 -1.192 15.167 1.00 96.38 100 SER A N 1
ATOM 813 C CA . SER A 1 100 ? -12.966 -2.383 16.017 1.00 96.38 100 SER A CA 1
ATOM 814 C C . SER A 1 100 ? -12.536 -3.703 15.364 1.00 96.38 100 SER A C 1
ATOM 816 O O . SER A 1 100 ? -12.395 -4.712 16.054 1.00 96.38 100 SER A O 1
ATOM 818 N N . LYS A 1 101 ? -12.334 -3.724 14.041 1.00 98.00 101 LYS A N 1
ATOM 819 C CA . LYS A 1 101 ? -11.855 -4.898 13.294 1.00 98.00 101 LYS A CA 1
ATOM 820 C C . LYS A 1 101 ? -10.341 -4.880 13.059 1.00 98.00 101 LYS A C 1
ATOM 822 O O . LYS A 1 101 ? -9.783 -5.885 12.607 1.00 98.00 101 LYS A O 1
ATOM 827 N N . ILE A 1 102 ? -9.693 -3.755 13.355 1.00 98.25 102 ILE A N 1
ATOM 828 C CA . ILE A 1 102 ? -8.246 -3.563 13.266 1.00 98.25 102 ILE A CA 1
ATOM 829 C C . ILE A 1 102 ? -7.647 -3.855 14.644 1.00 98.25 102 ILE A C 1
ATOM 831 O O . ILE A 1 102 ? -8.193 -3.461 15.671 1.00 98.25 102 ILE A O 1
ATOM 835 N N . GLN A 1 103 ? -6.532 -4.574 14.671 1.00 97.88 103 GLN A N 1
ATOM 836 C CA . GLN A 1 103 ? -5.854 -4.998 15.892 1.00 97.88 103 GLN A CA 1
ATOM 837 C C . GLN A 1 103 ? -4.492 -4.320 16.008 1.00 97.88 103 GLN A C 1
ATOM 839 O O . GLN A 1 103 ? -3.841 -4.039 15.002 1.00 97.88 103 GLN A O 1
ATOM 844 N N . SER A 1 104 ? -4.031 -4.088 17.240 1.00 98.38 104 SER A N 1
ATOM 845 C CA . SER A 1 104 ? -2.653 -3.651 17.478 1.00 98.38 104 SER A CA 1
ATOM 846 C C . SER A 1 104 ? -1.664 -4.605 16.806 1.00 98.38 104 SER A C 1
ATOM 848 O O . SER A 1 104 ? -1.759 -5.820 16.969 1.00 98.38 104 SER A O 1
ATOM 850 N N . GLY A 1 105 ? -0.707 -4.050 16.065 1.00 98.25 105 GLY A N 1
ATOM 851 C CA . GLY A 1 105 ? 0.276 -4.811 15.292 1.00 98.25 105 GLY A CA 1
ATOM 852 C C . GLY A 1 105 ? -0.121 -5.100 13.842 1.00 98.25 105 GLY A C 1
ATOM 853 O O . GLY A 1 105 ? 0.755 -5.491 13.066 1.00 98.25 105 GLY A O 1
ATOM 854 N N . ASP A 1 106 ? -1.373 -4.854 13.437 1.00 98.69 106 ASP A N 1
ATOM 855 C CA . ASP A 1 106 ? -1.744 -4.888 12.019 1.00 98.69 106 ASP A CA 1
ATOM 856 C C . ASP A 1 106 ? -0.899 -3.875 11.230 1.00 98.69 106 ASP A C 1
ATOM 858 O O . ASP A 1 106 ? -0.711 -2.731 11.649 1.00 98.69 106 ASP A O 1
ATOM 862 N N . MET A 1 107 ? -0.394 -4.294 10.072 1.00 98.56 107 MET A N 1
ATOM 863 C CA . MET A 1 107 ? 0.259 -3.423 9.101 1.00 98.56 107 MET A CA 1
ATOM 864 C C . MET A 1 107 ? -0.788 -2.515 8.460 1.00 98.56 107 MET A C 1
ATOM 866 O O . MET A 1 107 ? -1.768 -2.997 7.895 1.00 98.56 107 MET A O 1
ATOM 870 N N . ILE A 1 108 ? -0.541 -1.211 8.485 1.00 98.75 108 ILE A N 1
ATOM 871 C CA . ILE A 1 108 ? -1.374 -0.199 7.843 1.00 98.75 108 ILE A CA 1
ATOM 872 C C . ILE A 1 108 ? -0.614 0.380 6.656 1.00 98.75 108 ILE A C 1
ATOM 874 O O . ILE A 1 108 ? 0.467 0.944 6.825 1.00 98.75 108 ILE A O 1
ATOM 878 N N . ALA A 1 109 ? -1.202 0.287 5.464 1.00 98.50 109 ALA A N 1
ATOM 879 C CA . ALA A 1 109 ? -0.727 0.979 4.270 1.00 98.50 109 ALA A CA 1
ATOM 880 C C . ALA A 1 109 ? -1.691 2.104 3.909 1.00 98.50 109 ALA A C 1
ATOM 882 O O . ALA A 1 109 ? -2.873 1.857 3.688 1.00 98.50 109 ALA A O 1
ATOM 883 N N . ILE A 1 110 ? -1.206 3.340 3.855 1.00 98.56 110 ILE A N 1
ATOM 884 C CA . ILE A 1 110 ? -2.031 4.512 3.567 1.00 98.56 110 ILE A CA 1
ATOM 885 C C . ILE A 1 110 ? -2.073 4.737 2.056 1.00 98.56 110 ILE A C 1
ATOM 887 O O . ILE A 1 110 ? -1.079 5.148 1.449 1.00 98.56 110 ILE A O 1
ATOM 891 N N . THR A 1 111 ? -3.249 4.493 1.478 1.00 98.31 111 THR A N 1
ATOM 892 C CA . THR A 1 111 ? -3.566 4.754 0.064 1.00 98.31 111 THR A CA 1
ATOM 893 C C . THR A 1 111 ? -3.623 6.246 -0.239 1.00 98.31 111 THR A C 1
ATOM 895 O O . THR A 1 111 ? -3.810 7.078 0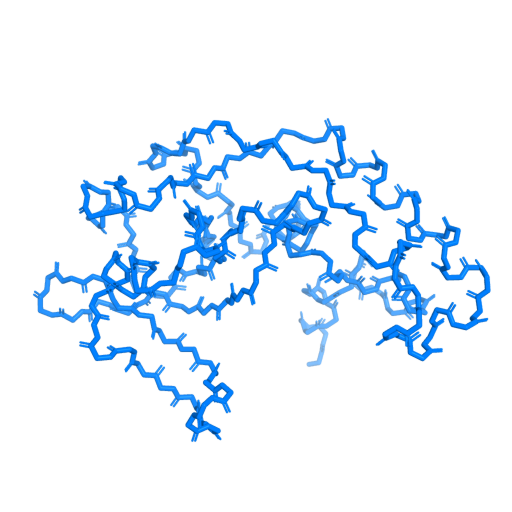.658 1.00 98.31 111 THR A O 1
ATOM 898 N N . THR A 1 112 ? -3.496 6.597 -1.519 1.00 97.38 112 THR A N 1
ATOM 899 C CA . THR A 1 112 ? -3.549 7.988 -1.972 1.00 97.38 112 THR A CA 1
ATOM 900 C C . THR A 1 112 ? -4.564 8.236 -3.087 1.00 97.38 112 THR A C 1
ATOM 902 O O . THR A 1 112 ? -5.059 7.316 -3.726 1.00 97.38 112 THR A O 1
ATOM 905 N N . SER A 1 113 ? -4.939 9.501 -3.282 1.00 95.06 113 SER A N 1
ATOM 906 C CA . SER A 1 113 ? -5.730 9.976 -4.424 1.00 95.06 113 SER A CA 1
ATOM 907 C C . SER A 1 113 ? -4.872 10.400 -5.627 1.00 95.06 113 SER A C 1
ATOM 909 O O . SER A 1 113 ? -5.414 10.826 -6.649 1.00 95.06 113 SER A O 1
ATOM 911 N N . ILE A 1 114 ? -3.540 10.301 -5.530 1.00 95.12 114 ILE A N 1
ATOM 912 C CA . ILE A 1 114 ? -2.613 10.544 -6.643 1.00 95.12 114 ILE A CA 1
ATOM 913 C C . ILE A 1 114 ? -2.761 9.409 -7.668 1.00 95.12 114 ILE A C 1
ATOM 915 O O . ILE A 1 114 ? -2.529 8.252 -7.347 1.00 95.12 114 ILE A O 1
ATOM 919 N N . LYS A 1 115 ? -3.135 9.741 -8.911 1.00 90.94 115 LYS A N 1
ATOM 920 C CA . LYS A 1 115 ? -3.599 8.767 -9.923 1.00 90.94 115 LYS A CA 1
ATOM 921 C C . LYS A 1 115 ? -2.635 7.617 -10.235 1.00 90.94 115 LYS A C 1
ATOM 923 O O . LYS A 1 115 ? -3.098 6.533 -10.555 1.00 90.94 115 LYS A O 1
ATOM 928 N N . ASN A 1 116 ? -1.331 7.866 -10.197 1.00 94.62 116 ASN A N 1
ATOM 929 C CA . ASN A 1 116 ? -0.292 6.917 -10.599 1.00 94.62 116 ASN A CA 1
ATOM 930 C C . ASN A 1 116 ? 0.507 6.351 -9.411 1.00 94.62 116 ASN A C 1
ATOM 932 O O . ASN A 1 116 ? 1.515 5.681 -9.632 1.00 94.62 116 ASN A O 1
ATOM 936 N N . LEU A 1 117 ? 0.080 6.600 -8.168 1.00 96.31 117 LEU A N 1
ATOM 937 C CA . LEU A 1 117 ? 0.743 6.125 -6.954 1.00 96.31 117 LEU A CA 1
ATOM 938 C C . LEU A 1 117 ? -0.248 5.344 -6.086 1.00 96.31 117 LEU A C 1
ATOM 940 O O . LEU A 1 117 ? -1.380 5.771 -5.889 1.00 96.31 117 LEU A O 1
ATOM 944 N N . ASP A 1 118 ? 0.178 4.203 -5.553 1.00 94.62 118 ASP A N 1
ATOM 945 C CA . ASP A 1 118 ? -0.688 3.318 -4.776 1.00 94.62 118 ASP A CA 1
ATOM 946 C C . ASP A 1 118 ? -0.740 3.714 -3.296 1.00 94.62 118 ASP A C 1
ATOM 948 O O . ASP A 1 118 ? -1.827 3.915 -2.750 1.00 94.62 118 ASP A O 1
ATOM 952 N N . MET A 1 119 ? 0.425 3.866 -2.664 1.00 96.56 119 MET A N 1
ATOM 953 C CA . MET A 1 119 ? 0.579 4.136 -1.235 1.00 96.56 119 MET A CA 1
ATOM 954 C C . MET A 1 119 ? 1.575 5.264 -0.991 1.00 96.56 119 MET A C 1
ATOM 956 O O . MET A 1 119 ? 2.579 5.392 -1.687 1.00 96.56 119 MET A O 1
ATOM 960 N N . VAL A 1 120 ? 1.318 6.062 0.043 1.00 96.44 120 VAL A N 1
ATOM 961 C CA . VAL A 1 120 ? 2.182 7.197 0.420 1.00 96.44 120 VAL A CA 1
ATOM 962 C C . VAL A 1 120 ? 2.899 6.999 1.742 1.00 96.44 120 VAL A C 1
ATOM 964 O O . VAL A 1 120 ? 3.903 7.661 1.992 1.00 96.44 120 VAL A O 1
ATOM 967 N N . HIS A 1 121 ? 2.382 6.128 2.607 1.00 97.19 121 HIS A N 1
ATOM 968 C CA . HIS A 1 121 ? 2.956 5.917 3.928 1.00 97.19 121 HIS A CA 1
ATOM 969 C C . HIS A 1 121 ? 2.528 4.582 4.522 1.00 97.19 121 HIS A C 1
ATOM 971 O O . HIS A 1 121 ? 1.514 4.016 4.115 1.00 97.19 121 HIS A O 1
ATOM 977 N N . VAL A 1 122 ? 3.295 4.088 5.491 1.00 98.12 122 VAL A N 1
ATOM 978 C CA . VAL A 1 122 ? 3.026 2.819 6.173 1.00 98.12 122 VAL A CA 1
ATOM 979 C C . VAL A 1 122 ? 3.331 2.916 7.663 1.00 98.12 122 VAL A C 1
ATOM 981 O O . VAL A 1 122 ? 4.120 3.755 8.102 1.00 98.12 122 VAL A O 1
ATOM 984 N N . GLY A 1 123 ? 2.727 2.030 8.443 1.00 98.25 123 GLY A N 1
ATOM 985 C CA . GLY A 1 123 ? 2.991 1.893 9.868 1.00 98.25 123 GLY A CA 1
ATOM 986 C C . GLY A 1 123 ? 2.247 0.706 10.455 1.00 98.25 123 GLY A C 1
ATOM 987 O O . GLY A 1 123 ? 1.757 -0.155 9.731 1.00 98.25 123 GLY A O 1
ATOM 988 N N . PHE A 1 124 ? 2.146 0.679 11.774 1.00 98.69 124 PHE A N 1
ATOM 989 C CA . PHE A 1 124 ? 1.425 -0.348 12.509 1.00 98.69 124 PHE A CA 1
ATOM 990 C C . PHE A 1 124 ? 0.262 0.264 13.272 1.00 98.69 124 PHE A C 1
ATOM 992 O O . PHE A 1 124 ? 0.381 1.357 13.828 1.00 98.69 124 PHE A O 1
ATOM 999 N N . ALA A 1 125 ? -0.853 -0.452 13.327 1.00 98.69 125 ALA A N 1
ATOM 1000 C CA . ALA A 1 125 ? -1.949 -0.108 14.210 1.00 98.69 125 ALA A CA 1
ATOM 1001 C C . ALA A 1 125 ? -1.492 -0.215 15.670 1.00 98.69 125 ALA A C 1
ATOM 1003 O O . ALA A 1 125 ? -0.848 -1.188 16.070 1.00 98.69 125 ALA A O 1
ATOM 1004 N N . PHE A 1 126 ? -1.844 0.786 16.467 1.00 98.56 126 PHE A N 1
ATOM 1005 C CA . PHE A 1 126 ? -1.609 0.812 17.902 1.00 98.56 126 PHE A CA 1
ATOM 1006 C C . PHE A 1 126 ? -2.887 1.264 18.598 1.00 98.56 126 PHE A C 1
ATOM 1008 O O . PHE A 1 126 ? -3.305 2.409 18.451 1.00 98.56 126 PHE A O 1
ATOM 1015 N N . GLU A 1 127 ? -3.539 0.367 19.325 1.00 97.88 127 GLU A N 1
ATOM 1016 C CA . GLU A 1 127 ? -4.730 0.706 20.098 1.00 97.88 127 GLU A CA 1
ATOM 1017 C C . GLU A 1 127 ? -4.352 1.565 21.314 1.00 97.88 127 GLU A C 1
ATOM 1019 O O . GLU A 1 127 ? -3.421 1.254 22.060 1.00 97.88 127 GLU A O 1
ATOM 1024 N N . ARG A 1 128 ? -5.071 2.676 21.490 1.00 96.81 128 ARG A N 1
ATOM 1025 C CA . ARG A 1 128 ? -4.977 3.545 22.661 1.00 96.81 128 ARG A CA 1
ATOM 1026 C C . ARG A 1 128 ? -6.359 4.097 22.997 1.00 96.81 128 ARG A C 1
ATOM 1028 O O . ARG A 1 128 ? -6.941 4.845 22.214 1.00 96.81 128 ARG A O 1
ATOM 1035 N N . ASN A 1 129 ? -6.840 3.813 24.206 1.00 94.31 129 ASN A N 1
ATOM 1036 C CA . ASN A 1 129 ? -8.107 4.329 24.741 1.00 94.31 129 ASN A CA 1
ATOM 1037 C C . ASN A 1 129 ? -9.331 4.034 23.843 1.00 94.31 129 ASN A C 1
ATOM 1039 O O . ASN A 1 129 ? -10.189 4.892 23.638 1.00 94.31 129 ASN A O 1
ATOM 1043 N N . GLY A 1 130 ? -9.407 2.827 23.292 1.00 93.62 130 GLY A N 1
ATOM 1044 C CA . GLY A 1 130 ? -10.470 2.341 22.416 1.00 93.62 130 GLY A CA 1
ATOM 1045 C C . GLY A 1 130 ? -10.387 2.829 20.968 1.00 93.62 130 GLY A C 1
ATOM 1046 O O . GLY A 1 130 ? -11.322 2.588 20.206 1.00 93.62 130 GLY A O 1
ATOM 1047 N N . ARG A 1 131 ? -9.315 3.530 20.576 1.00 97.50 131 ARG A N 1
ATOM 1048 C CA . ARG A 1 131 ? -9.116 4.070 19.222 1.00 97.50 131 ARG A CA 1
ATOM 1049 C C . ARG A 1 131 ? -7.828 3.526 18.621 1.00 97.50 131 ARG A C 1
ATOM 1051 O O . ARG A 1 131 ? -6.846 3.304 19.327 1.00 97.50 131 ARG A O 1
ATOM 1058 N N . ILE A 1 132 ? -7.808 3.345 17.305 1.00 98.31 132 ILE A N 1
ATOM 1059 C CA . ILE A 1 132 ? -6.591 2.935 16.595 1.00 98.31 132 ILE A CA 1
ATOM 1060 C C . ILE A 1 132 ? -5.761 4.170 16.271 1.00 98.31 132 ILE A C 1
ATOM 1062 O O . ILE A 1 132 ? -6.254 5.092 15.636 1.00 98.31 132 ILE A O 1
ATOM 1066 N N . HIS A 1 133 ? -4.500 4.170 16.683 1.00 98.50 133 HIS A N 1
ATOM 1067 C CA . HIS A 1 133 ? -3.463 5.131 16.321 1.00 98.50 133 HIS A CA 1
ATOM 1068 C C . HIS A 1 133 ? -2.450 4.477 15.371 1.00 98.50 133 HIS A C 1
ATOM 1070 O O . HIS A 1 133 ? -2.470 3.262 15.160 1.00 98.50 133 HIS A O 1
ATOM 1076 N N . LEU A 1 134 ? -1.560 5.281 14.789 1.00 98.38 134 LEU A N 1
ATOM 1077 C CA . LEU A 1 134 ? -0.524 4.813 13.874 1.00 98.38 134 LEU A CA 1
ATOM 1078 C C . LEU A 1 134 ? 0.851 4.900 14.539 1.00 98.38 134 LEU A C 1
ATOM 1080 O O . LEU A 1 134 ? 1.325 5.995 14.829 1.00 98.38 134 LEU A O 1
ATOM 1084 N N . MET A 1 135 ? 1.513 3.762 14.729 1.00 98.56 135 MET A N 1
ATOM 1085 C CA . MET A 1 135 ? 2.938 3.704 15.045 1.00 98.56 135 MET A CA 1
ATOM 1086 C C . MET A 1 135 ? 3.743 3.706 13.740 1.00 98.56 135 MET A C 1
ATOM 1088 O O . MET A 1 135 ? 3.656 2.756 12.962 1.00 98.56 135 MET A O 1
ATOM 1092 N N . HIS A 1 136 ? 4.515 4.757 13.468 1.00 98.12 136 HIS A N 1
ATOM 1093 C CA . HIS A 1 136 ? 5.234 4.902 12.199 1.00 98.12 136 HIS A CA 1
ATOM 1094 C C . HIS A 1 136 ? 6.548 5.675 12.334 1.00 98.12 136 HIS A C 1
ATOM 1096 O O . HIS A 1 136 ? 6.749 6.446 13.268 1.00 98.12 136 HIS A O 1
ATOM 1102 N N . ALA A 1 137 ? 7.434 5.515 11.348 1.00 97.19 137 ALA A N 1
ATOM 1103 C CA . ALA A 1 137 ? 8.586 6.396 11.188 1.00 97.19 137 ALA A CA 1
ATOM 1104 C C . ALA A 1 137 ? 8.113 7.755 10.650 1.00 97.19 137 ALA A C 1
ATOM 1106 O O . ALA A 1 137 ? 7.500 7.833 9.582 1.00 97.19 137 ALA A O 1
ATOM 1107 N N . SER A 1 138 ? 8.341 8.828 11.400 1.00 94.25 138 SER A N 1
ATOM 1108 C CA . SER A 1 138 ? 7.898 10.178 11.057 1.00 94.25 138 SER A CA 1
ATOM 1109 C C . SER A 1 138 ? 9.018 10.946 10.375 1.00 94.25 138 SER A C 1
ATOM 1111 O O . SER A 1 138 ? 10.059 11.202 10.973 1.00 94.25 138 SER A O 1
ATOM 1113 N N . SER A 1 139 ? 8.820 11.367 9.125 1.00 90.06 139 SER A N 1
ATOM 1114 C CA . SER A 1 139 ? 9.784 12.248 8.450 1.00 90.06 139 SER A CA 1
ATOM 1115 C C . SER A 1 139 ? 9.837 13.638 9.092 1.00 90.06 139 SER A C 1
ATOM 1117 O O . SER A 1 139 ? 10.892 14.270 9.105 1.00 90.06 139 SER A O 1
ATOM 1119 N N . LYS A 1 140 ? 8.712 14.092 9.662 1.00 90.81 140 LYS A N 1
ATOM 1120 C CA . LYS A 1 140 ? 8.593 15.376 10.359 1.00 90.81 140 LYS A CA 1
ATOM 1121 C C . LYS A 1 140 ? 9.392 15.383 11.662 1.00 90.81 140 LYS A C 1
ATOM 1123 O O . LYS A 1 140 ? 10.162 16.312 11.887 1.00 90.81 140 LYS A O 1
ATOM 1128 N N . ASN A 1 141 ? 9.223 14.345 12.480 1.00 93.19 141 ASN A N 1
ATOM 1129 C CA . ASN A 1 141 ? 9.819 14.280 13.818 1.00 93.19 141 ASN A CA 1
ATOM 1130 C C . ASN A 1 141 ? 11.130 13.475 13.860 1.00 93.19 141 ASN A C 1
ATOM 1132 O O . ASN A 1 141 ? 11.848 13.524 14.849 1.00 93.19 141 ASN A O 1
ATOM 1136 N N . LYS A 1 142 ? 11.495 12.813 12.752 1.00 95.06 142 LYS A N 1
ATOM 1137 C CA . LYS A 1 142 ? 12.737 12.040 12.560 1.00 95.06 142 LYS A CA 1
ATOM 1138 C C . LYS A 1 142 ? 12.925 10.887 13.551 1.00 95.06 142 LYS A C 1
ATOM 1140 O O . LYS A 1 142 ? 14.048 10.453 13.789 1.00 95.06 142 LYS A O 1
ATOM 1145 N N . GLU A 1 143 ? 11.827 10.356 14.069 1.00 96.31 143 GLU A N 1
ATOM 1146 C CA . GLU A 1 143 ? 11.807 9.223 14.989 1.00 96.31 143 GLU A CA 1
ATOM 1147 C C . GLU A 1 143 ? 10.616 8.304 14.705 1.00 96.31 143 GLU A C 1
ATOM 1149 O O . GLU A 1 143 ? 9.731 8.625 13.903 1.00 96.31 143 GLU A O 1
ATOM 1154 N N . VAL A 1 144 ? 10.620 7.130 15.335 1.00 97.69 144 VAL A N 1
ATOM 1155 C CA . VAL A 1 144 ? 9.431 6.280 15.389 1.00 97.69 144 VAL A CA 1
ATOM 1156 C C . VAL A 1 144 ? 8.526 6.831 16.477 1.00 97.69 144 VAL A C 1
ATOM 1158 O O . VAL A 1 144 ? 8.940 6.938 17.628 1.00 97.69 144 VAL A O 1
ATOM 1161 N N . GLU A 1 145 ? 7.293 7.150 16.112 1.00 97.50 145 GLU A N 1
ATOM 1162 C CA . GLU A 1 145 ? 6.311 7.721 17.025 1.00 97.50 145 GLU A CA 1
ATOM 1163 C C . GLU A 1 145 ? 4.964 7.017 16.900 1.00 97.50 145 GLU A C 1
ATOM 1165 O O . GLU A 1 145 ? 4.686 6.338 15.910 1.00 97.50 145 GLU A O 1
ATOM 1170 N N . ILE A 1 146 ? 4.118 7.209 17.910 1.00 98.06 146 ILE A N 1
ATOM 1171 C CA . ILE A 1 146 ? 2.693 6.894 17.843 1.00 98.06 146 ILE A CA 1
ATOM 1172 C C . ILE A 1 146 ? 1.959 8.209 17.600 1.00 98.06 146 ILE A C 1
ATOM 1174 O O . ILE A 1 146 ? 2.148 9.170 18.350 1.00 98.06 146 ILE A O 1
ATOM 1178 N N . SER A 1 147 ? 1.114 8.252 16.571 1.00 96.88 147 SER A N 1
ATOM 1179 C CA . SER A 1 147 ? 0.333 9.440 16.236 1.00 96.88 147 SER A CA 1
ATOM 1180 C C . SER A 1 147 ? -0.458 9.936 17.451 1.00 96.88 147 SER A C 1
ATOM 1182 O O . SER A 1 147 ? -1.092 9.158 18.162 1.00 96.88 147 SER A O 1
ATOM 1184 N N . SER A 1 148 ? -0.459 11.247 17.699 1.00 95.50 148 SER A N 1
ATOM 1185 C CA . SER A 1 148 ? -1.273 11.835 18.774 1.00 95.50 148 SER A CA 1
ATOM 1186 C C . SER A 1 148 ? -2.772 11.752 18.476 1.00 95.50 148 SER A C 1
ATOM 1188 O O . SER A 1 148 ? -3.579 11.642 19.396 1.00 95.50 148 SER A O 1
ATOM 1190 N N . MET A 1 149 ? -3.132 11.767 17.192 1.00 96.44 149 MET A N 1
ATOM 1191 C CA . MET A 1 149 ? -4.497 11.614 16.696 1.00 96.44 149 MET A CA 1
ATOM 1192 C C . MET A 1 149 ? -4.796 10.150 16.341 1.00 96.44 149 MET A C 1
ATOM 1194 O O . MET A 1 149 ? -3.879 9.450 15.887 1.00 96.44 149 MET A O 1
ATOM 1198 N N . PRO A 1 150 ? -6.055 9.699 16.482 1.00 97.62 150 PRO A N 1
ATOM 1199 C CA . PRO A 1 150 ? -6.523 8.445 15.900 1.00 97.62 150 PRO A CA 1
ATOM 1200 C C . PRO A 1 150 ? -6.240 8.365 14.395 1.00 97.62 150 PRO A C 1
ATOM 1202 O O . PRO A 1 150 ? -6.141 9.381 13.711 1.00 97.62 150 PRO A O 1
ATOM 1205 N N . LEU A 1 151 ? -6.143 7.151 13.859 1.00 97.75 151 LEU A N 1
ATOM 1206 C CA . LEU A 1 151 ? -5.813 6.860 12.465 1.00 97.75 151 LEU A CA 1
ATOM 1207 C C . LEU A 1 151 ? -6.795 7.530 11.495 1.00 97.75 151 LEU A C 1
ATOM 1209 O O . LEU A 1 151 ? -6.377 8.110 10.497 1.00 97.75 151 LEU A O 1
ATOM 1213 N N . SER A 1 152 ? -8.092 7.492 11.803 1.00 96.50 152 SER A N 1
ATOM 1214 C CA . SER A 1 152 ? -9.133 8.169 11.020 1.00 96.50 152 SER A CA 1
ATOM 1215 C C . SER A 1 152 ? -8.885 9.683 10.915 1.00 96.50 152 SER A C 1
ATOM 1217 O O . SER A 1 152 ? -8.882 10.232 9.811 1.00 96.50 152 SER A O 1
ATOM 1219 N N . ASP A 1 153 ? -8.581 10.339 12.035 1.00 96.56 153 ASP A N 1
ATOM 1220 C CA . ASP A 1 153 ? -8.291 11.777 12.098 1.00 96.56 153 ASP A CA 1
ATOM 1221 C C . ASP A 1 153 ? -6.936 12.129 11.458 1.00 96.56 153 ASP A C 1
ATOM 1223 O O . ASP A 1 153 ? -6.805 13.139 10.761 1.00 96.56 153 ASP A O 1
ATOM 1227 N N . TYR A 1 154 ? -5.931 11.265 11.633 1.00 95.75 154 TYR A N 1
ATOM 1228 C CA . TYR A 1 154 ? -4.623 11.386 10.992 1.00 95.75 154 TYR A CA 1
ATOM 1229 C C . TYR A 1 154 ? -4.753 11.445 9.466 1.00 95.75 154 TYR A C 1
ATOM 1231 O O . TYR A 1 154 ? -4.181 12.339 8.841 1.00 95.75 154 TYR A O 1
ATOM 1239 N N . LEU A 1 155 ? -5.549 10.547 8.870 1.00 96.31 155 LEU A N 1
ATOM 1240 C CA . LEU A 1 155 ? -5.799 10.565 7.428 1.00 96.31 155 LEU A CA 1
ATOM 1241 C C . LEU A 1 155 ? -6.654 11.759 6.997 1.00 96.31 155 LEU A C 1
ATOM 1243 O O . LEU A 1 155 ? -6.418 12.335 5.935 1.00 96.31 155 LEU A O 1
ATOM 1247 N N . ALA A 1 156 ? -7.632 12.168 7.808 1.00 94.06 156 ALA A N 1
ATOM 1248 C CA . ALA A 1 156 ? -8.475 13.323 7.503 1.00 94.06 156 ALA A CA 1
ATOM 1249 C C . ALA A 1 156 ? -7.668 14.631 7.386 1.00 94.06 156 ALA A C 1
ATOM 1251 O O . ALA A 1 156 ? -8.025 15.504 6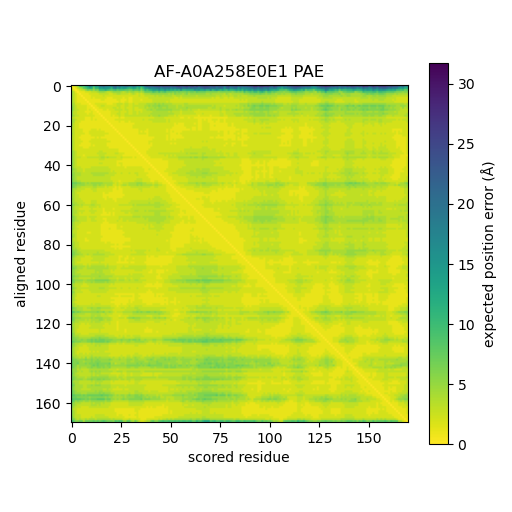.587 1.00 94.06 156 ALA A O 1
ATOM 1252 N N . ALA A 1 157 ? -6.553 14.747 8.116 1.00 93.25 157 ALA A N 1
ATOM 1253 C CA . ALA A 1 157 ? -5.666 15.905 8.067 1.00 93.25 157 ALA A CA 1
ATOM 1254 C C . ALA A 1 157 ? -4.926 16.066 6.723 1.00 93.25 157 ALA A C 1
ATOM 1256 O O . ALA A 1 157 ? -4.483 17.171 6.401 1.00 93.25 157 ALA A O 1
ATOM 1257 N N . ASN A 1 158 ? -4.805 15.005 5.912 1.00 93.31 158 ASN A N 1
ATOM 1258 C CA . ASN A 1 158 ? -4.122 15.052 4.622 1.00 93.31 158 ASN A CA 1
ATOM 1259 C C . ASN A 1 158 ? -5.059 14.689 3.459 1.00 93.31 158 ASN A C 1
ATOM 1261 O O . ASN A 1 158 ? -5.448 13.542 3.262 1.00 93.31 158 ASN A O 1
ATOM 1265 N N . LYS A 1 159 ? -5.362 15.676 2.606 1.00 91.62 159 LYS A N 1
ATOM 1266 C CA . LYS A 1 159 ? -6.270 15.507 1.458 1.00 91.62 159 LYS A CA 1
ATOM 1267 C C . LYS A 1 159 ? -5.794 14.483 0.424 1.00 91.62 159 LYS A C 1
ATOM 1269 O O . LYS A 1 159 ? -6.633 13.969 -0.314 1.00 91.62 159 LYS A O 1
ATOM 1274 N N . SER A 1 160 ? -4.491 14.207 0.339 1.00 94.38 160 SER A N 1
ATOM 1275 C CA . SER A 1 160 ? -3.981 13.199 -0.592 1.00 94.38 160 SER A CA 1
ATOM 1276 C C . SER A 1 160 ? -4.122 11.775 -0.063 1.00 94.38 160 SER A C 1
ATOM 1278 O O . SER A 1 160 ? -3.986 10.850 -0.855 1.00 94.38 160 SER A O 1
ATOM 1280 N N . GLN A 1 161 ? -4.404 11.573 1.228 1.00 97.00 161 GLN A N 1
ATOM 1281 C CA . GLN A 1 161 ? -4.603 10.250 1.819 1.00 97.00 161 GLN A CA 1
ATOM 1282 C C . GLN A 1 161 ? -6.066 9.836 1.642 1.00 97.00 161 GLN A C 1
ATOM 1284 O O . GLN A 1 161 ? -6.982 10.484 2.155 1.00 97.00 161 GLN A O 1
ATOM 1289 N N . SER A 1 162 ? -6.298 8.783 0.859 1.00 97.25 162 SER A N 1
ATOM 1290 C CA . SER A 1 162 ? -7.643 8.377 0.430 1.00 97.25 162 SER A CA 1
ATOM 1291 C C . SER A 1 162 ? -8.260 7.294 1.321 1.00 97.25 162 SER A C 1
ATOM 1293 O O . SER A 1 162 ? -9.486 7.161 1.360 1.00 97.25 162 SER A O 1
ATOM 1295 N N . GLY A 1 163 ? -7.444 6.565 2.080 1.00 98.19 163 GLY A N 1
ATOM 1296 C CA . GLY A 1 163 ? -7.871 5.429 2.894 1.00 98.19 163 GLY A CA 1
ATOM 1297 C C . GLY A 1 163 ? -6.707 4.519 3.286 1.00 98.19 163 GLY A C 1
ATOM 1298 O O . GLY A 1 163 ? -5.545 4.925 3.183 1.00 98.19 163 GLY A O 1
ATOM 1299 N N . ILE A 1 164 ? -7.002 3.281 3.680 1.00 98.69 164 ILE A N 1
ATOM 1300 C CA . ILE A 1 164 ? -5.992 2.302 4.109 1.00 98.69 164 ILE A CA 1
ATOM 1301 C C . ILE A 1 164 ? -6.191 0.907 3.507 1.00 98.69 164 ILE A C 1
ATOM 1303 O O . ILE A 1 164 ? -7.315 0.502 3.217 1.00 98.69 164 ILE A O 1
ATOM 1307 N N . MET A 1 165 ? -5.102 0.150 3.402 1.00 98.69 165 MET A N 1
ATOM 1308 C CA . MET A 1 165 ? -5.107 -1.315 3.380 1.00 98.69 165 MET A CA 1
ATOM 1309 C C . MET A 1 165 ? -4.559 -1.847 4.705 1.00 98.69 165 MET A C 1
ATOM 1311 O O . MET A 1 165 ? -3.751 -1.178 5.358 1.00 98.69 165 MET A O 1
ATOM 1315 N N . VAL A 1 166 ? -5.004 -3.039 5.099 1.00 98.75 166 VAL A 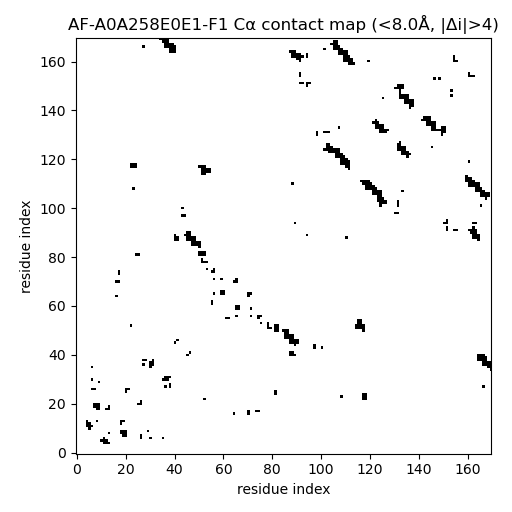N 1
ATOM 1316 C CA . VAL A 1 166 ? -4.691 -3.654 6.391 1.00 98.75 166 VAL A CA 1
ATOM 1317 C C . VAL A 1 166 ? -4.159 -5.070 6.183 1.00 98.75 166 VAL A C 1
ATOM 1319 O O . VAL A 1 166 ? -4.855 -5.939 5.661 1.00 98.75 166 VAL A O 1
ATOM 1322 N N . GLY A 1 167 ? -2.920 -5.302 6.615 1.00 98.50 167 GLY A N 1
ATOM 1323 C CA . GLY A 1 167 ? -2.284 -6.616 6.630 1.00 98.50 167 GLY A CA 1
ATOM 1324 C C . GLY A 1 167 ? -2.154 -7.159 8.051 1.00 98.50 167 GLY A C 1
ATOM 1325 O O . GLY A 1 167 ? -1.700 -6.440 8.936 1.00 98.50 167 GLY A O 1
ATOM 1326 N N . ARG A 1 168 ? -2.490 -8.430 8.277 1.00 98.44 168 ARG A N 1
ATOM 1327 C CA . ARG A 1 168 ? -2.336 -9.099 9.579 1.00 98.44 168 ARG A CA 1
ATOM 1328 C C . ARG A 1 168 ? -1.316 -10.227 9.494 1.00 98.44 168 ARG A C 1
ATOM 1330 O O . ARG A 1 168 ? -1.402 -11.061 8.598 1.00 98.44 168 ARG A O 1
ATOM 1337 N N . TRP A 1 169 ? -0.346 -10.243 10.402 1.00 95.44 169 TRP A N 1
ATOM 1338 C CA . TRP A 1 169 ? 0.690 -11.281 10.457 1.00 95.44 169 TRP A CA 1
ATOM 1339 C C . TRP A 1 169 ? 0.076 -12.656 10.757 1.00 95.44 169 TRP A C 1
ATOM 1341 O O . TRP A 1 169 ? -0.903 -12.732 11.503 1.00 95.44 169 TRP A O 1
ATOM 1351 N N . LYS A 1 170 ? 0.620 -13.714 10.143 1.00 88.94 170 LYS A N 1
ATOM 1352 C CA . LYS A 1 170 ? 0.227 -15.106 10.418 1.00 88.94 170 LYS A CA 1
ATOM 1353 C C . LYS A 1 170 ? 1.088 -15.731 11.509 1.00 88.94 170 LYS A C 1
ATOM 1355 O O . LYS A 1 170 ? 2.268 -15.333 11.625 1.00 88.94 170 LYS A O 1
#

Secondary structure (DSSP, 8-state):
-HHHHHHHBGGG---SGGGB--SHHHHHHHHHHTTSEEE-TTTTT-EEE-----HHHH-GGG-GGGGSHHHHHHHHHHHHHHTTS-EEEEEGGGHHHHGGG--TT-EEEEEES-TT-SEEEEEEEEEETTEEEEEEE-TTTSSEEE-SS-HHHHHHT-TTEEEEEEEEE-

Mean predicted aligned error: 2.88 Å